Protein AF-A0A919I589-F1 (afdb_monomer)

Mean predicted aligned error: 20.09 Å

Structure (mmCIF, N/CA/C/O backbone):
data_AF-A0A919I589-F1
#
_entry.id   AF-A0A919I589-F1
#
loop_
_atom_site.group_PDB
_atom_site.id
_atom_site.type_symbol
_atom_site.label_atom_id
_atom_site.label_alt_id
_atom_site.label_comp_id
_atom_site.label_asym_id
_atom_site.label_entity_id
_atom_site.label_seq_id
_atom_site.pdbx_PDB_ins_code
_atom_site.Cartn_x
_atom_site.Cartn_y
_atom_site.Cartn_z
_atom_site.occupancy
_atom_site.B_iso_or_equiv
_atom_site.auth_seq_id
_atom_site.auth_comp_id
_atom_site.auth_asym_id
_atom_site.auth_atom_id
_atom_site.pdbx_PDB_model_num
ATOM 1 N N . MET A 1 1 ? 24.102 -28.931 -38.676 1.00 56.22 1 MET A N 1
ATOM 2 C CA . MET A 1 1 ? 23.791 -28.878 -40.121 1.00 56.22 1 MET A CA 1
ATOM 3 C C . MET A 1 1 ? 23.016 -27.596 -40.335 1.00 56.22 1 MET A C 1
ATOM 5 O O . MET A 1 1 ? 22.035 -27.427 -39.626 1.00 56.22 1 MET A O 1
ATOM 9 N N . LYS A 1 2 ? 23.490 -26.689 -41.195 1.00 66.50 2 LYS A N 1
ATOM 10 C CA . LYS A 1 2 ? 22.722 -25.484 -41.535 1.00 66.50 2 LYS A CA 1
ATOM 11 C C . LYS A 1 2 ? 21.538 -25.878 -42.413 1.00 66.50 2 LYS A C 1
ATOM 13 O O . LYS A 1 2 ? 21.683 -26.794 -43.229 1.00 66.50 2 LYS A O 1
ATOM 18 N N . THR A 1 3 ? 20.386 -25.257 -42.208 1.00 81.56 3 THR A N 1
ATOM 19 C CA . THR A 1 3 ? 19.187 -25.555 -43.005 1.00 81.56 3 THR A CA 1
ATOM 20 C C . THR A 1 3 ? 19.311 -24.950 -44.412 1.00 81.56 3 THR A C 1
ATOM 22 O O . THR A 1 3 ? 20.089 -24.013 -44.609 1.00 81.56 3 THR A O 1
ATOM 25 N N . PRO A 1 4 ? 18.581 -25.469 -45.418 1.00 75.44 4 PRO A N 1
ATOM 26 C CA . PRO A 1 4 ? 18.561 -24.883 -46.761 1.00 75.44 4 PRO A CA 1
ATOM 27 C C . PRO A 1 4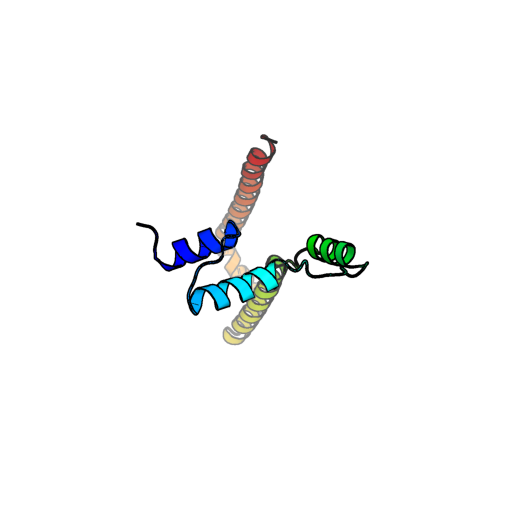 ? 18.221 -23.381 -46.764 1.00 75.44 4 PRO A C 1
ATOM 29 O O . PRO A 1 4 ? 18.856 -22.619 -47.488 1.00 75.44 4 PRO A O 1
ATOM 32 N N . ASP A 1 5 ? 17.314 -22.947 -45.888 1.00 71.19 5 ASP A N 1
ATOM 33 C CA . ASP A 1 5 ? 16.912 -21.542 -45.737 1.00 71.19 5 ASP A CA 1
ATOM 34 C C . ASP A 1 5 ? 18.040 -20.662 -45.180 1.00 71.19 5 ASP A C 1
ATOM 36 O O . ASP A 1 5 ? 18.290 -19.569 -45.689 1.00 71.19 5 ASP A O 1
ATOM 40 N N . GLU A 1 6 ? 18.783 -21.153 -44.182 1.00 75.62 6 GLU A N 1
ATOM 41 C CA . GLU A 1 6 ? 19.952 -20.446 -43.641 1.00 75.62 6 GLU A CA 1
ATOM 42 C C . GLU A 1 6 ? 21.037 -20.251 -44.710 1.00 75.62 6 GLU A C 1
ATOM 44 O O . GLU A 1 6 ? 21.731 -19.235 -44.716 1.00 75.62 6 GLU A O 1
ATOM 49 N N . LEU A 1 7 ? 21.190 -21.206 -45.634 1.00 75.75 7 LEU A N 1
ATOM 50 C CA . LEU A 1 7 ? 22.153 -21.094 -46.732 1.00 75.75 7 LEU A CA 1
ATOM 51 C C . LEU A 1 7 ? 21.739 -20.031 -47.755 1.00 75.75 7 LEU A C 1
ATOM 53 O O . LEU A 1 7 ? 22.605 -19.316 -48.261 1.00 75.75 7 LEU A O 1
ATOM 57 N N . ILE A 1 8 ? 20.440 -19.910 -48.042 1.00 73.19 8 ILE A N 1
ATOM 58 C CA . ILE A 1 8 ? 19.902 -18.867 -48.927 1.00 73.19 8 ILE A CA 1
ATOM 59 C C . ILE A 1 8 ? 20.067 -17.494 -48.272 1.00 73.19 8 ILE A C 1
ATOM 61 O O . ILE A 1 8 ? 20.522 -16.557 -48.928 1.00 73.19 8 ILE A O 1
ATOM 65 N N . GLN A 1 9 ? 19.777 -17.382 -46.974 1.00 70.75 9 GLN A N 1
ATOM 66 C CA . GLN A 1 9 ? 19.947 -16.142 -46.221 1.00 70.75 9 GLN A CA 1
ATOM 67 C C . GLN A 1 9 ? 21.402 -15.648 -46.244 1.00 70.75 9 GLN A C 1
ATOM 69 O O . GLN A 1 9 ? 21.644 -14.498 -46.607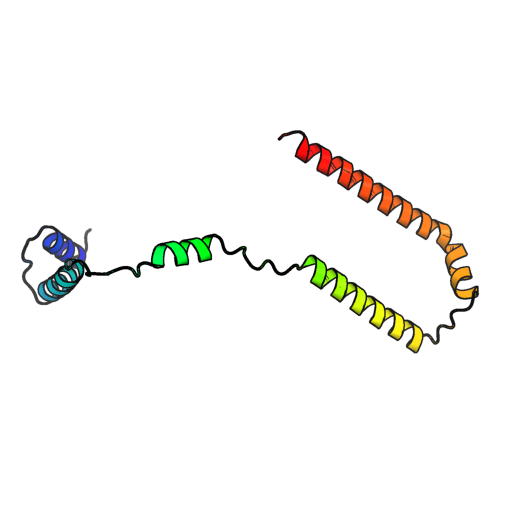 1.00 70.75 9 GLN A O 1
ATOM 74 N N . ILE A 1 10 ? 22.370 -16.519 -45.938 1.00 77.19 10 ILE A N 1
ATOM 75 C CA . ILE A 1 10 ? 23.799 -16.161 -45.936 1.00 77.19 10 ILE A CA 1
ATOM 76 C C . ILE A 1 10 ? 24.255 -15.699 -47.330 1.00 77.19 10 ILE A C 1
ATOM 78 O O . ILE A 1 10 ? 24.966 -14.706 -47.447 1.00 77.19 10 ILE A O 1
ATOM 82 N N . GLN A 1 11 ? 23.800 -16.359 -48.401 1.00 72.12 11 GLN A N 1
ATOM 83 C CA . GLN A 1 11 ? 24.147 -15.963 -49.772 1.00 72.12 11 GLN A CA 1
ATOM 84 C C . GLN A 1 11 ? 23.601 -14.578 -50.148 1.00 72.12 11 GLN A C 1
ATOM 86 O O . GLN A 1 11 ? 24.297 -13.816 -50.823 1.00 72.12 11 GLN A O 1
ATOM 91 N N . VAL A 1 12 ? 22.385 -14.234 -49.708 1.00 71.06 12 VAL A N 1
ATOM 92 C CA . VAL A 1 12 ? 21.804 -12.898 -49.933 1.00 71.06 12 VAL A CA 1
ATOM 93 C C . VAL A 1 12 ? 22.530 -11.831 -49.104 1.00 71.06 12 VAL A C 1
ATOM 95 O O . VAL A 1 12 ? 22.774 -10.733 -49.608 1.00 71.06 12 VAL A O 1
ATOM 98 N N . GLU A 1 13 ? 22.918 -12.147 -47.866 1.00 72.25 13 GLU A N 1
ATOM 99 C CA . GLU A 1 13 ? 23.680 -11.249 -46.984 1.00 72.25 13 GLU A CA 1
ATOM 100 C C . GLU A 1 13 ? 25.097 -10.961 -47.520 1.00 72.25 13 GLU A C 1
ATOM 102 O O . GLU A 1 13 ? 25.562 -9.822 -47.450 1.00 72.25 13 GLU A O 1
ATOM 107 N N . GLU A 1 14 ? 25.751 -11.954 -48.131 1.00 77.31 14 GLU A N 1
ATOM 108 C CA . GLU A 1 14 ? 27.074 -11.834 -48.769 1.00 77.31 14 GLU A CA 1
ATOM 109 C C . GLU A 1 14 ? 27.035 -11.160 -50.158 1.00 77.31 14 GLU A C 1
ATOM 111 O O . GLU A 1 14 ? 28.076 -10.945 -50.781 1.00 77.31 14 GLU A O 1
ATOM 116 N N . GLY A 1 15 ? 25.848 -10.795 -50.659 1.00 64.38 15 GLY A N 1
ATOM 117 C CA . GLY A 1 15 ? 25.679 -10.116 -51.949 1.00 64.38 15 GLY A CA 1
ATOM 118 C C . GLY A 1 15 ? 25.731 -11.037 -53.172 1.00 64.38 15 GLY A C 1
ATOM 119 O O . GLY A 1 15 ? 25.821 -10.548 -54.301 1.00 64.38 15 GLY A O 1
ATOM 120 N N . SER A 1 16 ? 25.652 -12.353 -52.969 1.00 70.12 16 SER A N 1
ATOM 121 C CA . SER A 1 16 ? 25.464 -13.324 -54.051 1.00 70.12 16 SER A CA 1
ATOM 122 C C . SER A 1 16 ? 23.998 -13.340 -54.505 1.00 70.12 16 SER A C 1
ATOM 124 O O . SER A 1 16 ? 23.109 -12.924 -53.767 1.00 70.12 16 SER A O 1
ATOM 126 N N . ILE A 1 17 ? 23.725 -13.792 -55.735 1.00 63.62 17 ILE A N 1
ATOM 127 C CA . ILE A 1 17 ? 22.359 -13.916 -56.277 1.00 63.62 17 ILE A CA 1
ATOM 128 C C . ILE A 1 17 ? 21.957 -15.397 -56.210 1.00 63.62 17 ILE A C 1
ATOM 130 O O . ILE A 1 17 ? 22.326 -16.151 -57.115 1.00 63.62 17 ILE A O 1
ATOM 134 N N . PRO A 1 18 ? 21.232 -15.849 -55.169 1.00 64.25 18 PRO A N 1
ATOM 135 C CA . PRO A 1 18 ? 20.724 -17.210 -55.141 1.00 64.25 18 PRO A CA 1
ATOM 136 C C . PRO A 1 18 ? 19.605 -17.36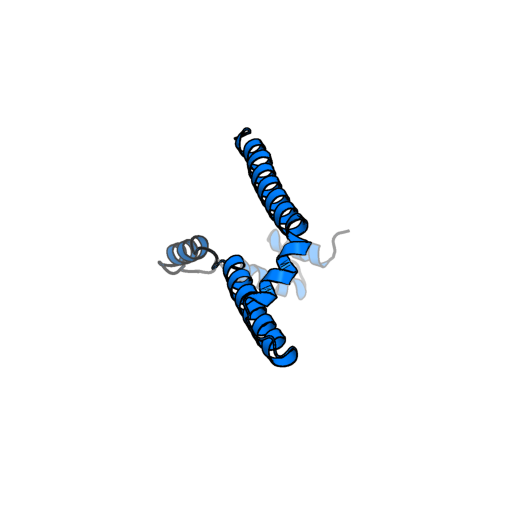6 -56.180 1.00 64.25 18 PRO A C 1
ATOM 138 O O . PRO A 1 18 ? 18.865 -16.426 -56.475 1.00 64.25 18 PRO A O 1
ATOM 141 N N . VAL A 1 19 ? 19.499 -18.557 -56.768 1.00 65.94 19 VAL A N 1
ATOM 142 C CA . VAL A 1 19 ? 18.553 -18.863 -57.851 1.00 65.94 19 VAL A CA 1
ATOM 143 C C . VAL A 1 19 ? 17.365 -19.635 -57.276 1.00 65.94 19 VAL A C 1
ATOM 145 O O . VAL A 1 19 ? 17.559 -20.675 -56.653 1.00 65.94 19 VAL A O 1
ATOM 148 N N . GLY A 1 20 ? 16.140 -19.146 -57.487 1.00 71.44 20 GLY A N 1
ATOM 149 C CA . GLY A 1 20 ? 14.904 -19.787 -57.017 1.00 71.44 20 GLY A CA 1
ATOM 150 C C . GLY A 1 20 ? 13.831 -18.776 -56.601 1.00 71.44 20 GLY A C 1
ATOM 151 O O . GLY A 1 20 ? 14.129 -17.602 -56.402 1.00 71.44 20 GLY A O 1
ATOM 152 N N . VAL A 1 21 ? 12.581 -19.232 -56.466 1.00 71.69 21 VAL A N 1
ATOM 153 C CA . VAL A 1 21 ? 11.432 -18.383 -56.078 1.00 71.69 21 VAL A CA 1
ATOM 154 C C . VAL A 1 21 ? 11.632 -17.784 -54.679 1.00 71.69 21 VAL A C 1
ATOM 156 O O . VAL A 1 21 ? 11.372 -16.601 -54.465 1.00 71.69 21 VAL A O 1
ATOM 159 N N . ASP A 1 22 ? 12.194 -18.561 -53.752 1.00 70.25 22 ASP A N 1
ATOM 160 C CA . ASP A 1 22 ? 12.439 -18.117 -52.375 1.00 70.25 22 ASP A CA 1
ATOM 161 C C . ASP A 1 22 ? 13.546 -17.055 -52.305 1.00 70.25 22 ASP A C 1
ATOM 163 O O . ASP A 1 22 ? 13.441 -16.081 -51.562 1.00 70.25 22 ASP A O 1
ATOM 167 N N . ALA A 1 23 ? 14.573 -17.164 -53.151 1.00 70.75 23 ALA A N 1
ATOM 168 C CA . ALA A 1 23 ? 15.660 -16.190 -53.221 1.00 70.75 23 ALA A CA 1
ATOM 169 C C . ALA A 1 23 ? 15.172 -14.786 -53.618 1.00 70.75 23 ALA A C 1
ATOM 171 O O . ALA A 1 23 ? 15.697 -13.779 -53.136 1.00 70.75 23 ALA A O 1
ATOM 172 N N . GLU A 1 24 ? 14.142 -14.702 -54.463 1.00 73.88 24 GLU A N 1
ATOM 173 C CA . GLU A 1 24 ? 13.533 -13.431 -54.850 1.00 73.88 24 GLU A CA 1
ATOM 174 C C . GLU A 1 24 ? 12.759 -12.786 -53.691 1.00 73.88 24 GLU A C 1
ATOM 176 O O . GLU A 1 24 ? 12.878 -11.574 -53.476 1.00 73.88 24 GLU A O 1
ATOM 181 N N . ALA A 1 25 ? 12.047 -13.591 -52.895 1.00 75.44 25 ALA A N 1
ATOM 182 C CA . ALA A 1 25 ? 11.363 -13.129 -51.689 1.00 75.44 25 ALA A CA 1
ATOM 183 C C . ALA A 1 25 ? 12.360 -12.598 -50.645 1.00 75.44 25 ALA A C 1
ATOM 185 O O . ALA A 1 25 ? 12.195 -11.482 -50.144 1.00 75.44 25 ALA A O 1
ATOM 186 N 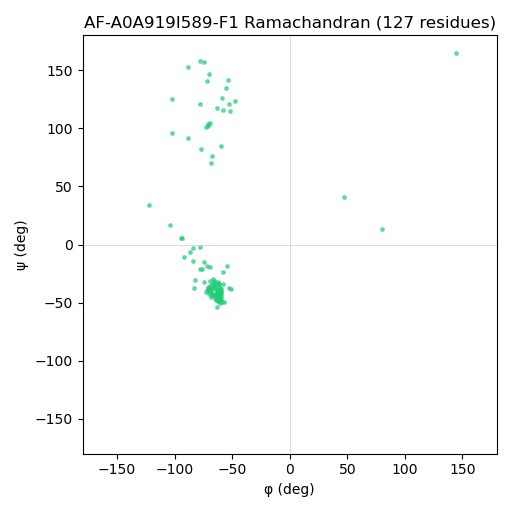N . TYR A 1 26 ? 13.447 -13.334 -50.386 1.00 73.62 26 TYR A N 1
ATOM 187 C CA . TYR A 1 26 ? 14.519 -12.881 -49.495 1.00 73.62 26 TYR A CA 1
ATOM 188 C C . TYR A 1 26 ? 15.171 -11.590 -50.001 1.00 73.62 26 TYR A C 1
ATOM 190 O O . TYR A 1 26 ? 15.335 -10.640 -49.234 1.00 73.62 26 TYR A O 1
ATOM 198 N N . ARG A 1 27 ? 15.471 -11.492 -51.302 1.00 74.88 27 ARG A N 1
ATOM 199 C CA . ARG A 1 27 ? 16.021 -10.267 -51.900 1.00 74.88 27 ARG A CA 1
ATOM 200 C C . ARG A 1 27 ? 15.083 -9.075 -51.717 1.00 74.88 27 ARG A C 1
ATOM 202 O O . ARG A 1 27 ? 15.551 -7.987 -51.388 1.00 74.88 27 ARG A O 1
ATOM 209 N N . MET A 1 28 ? 13.777 -9.263 -51.909 1.00 77.19 28 MET A N 1
ATOM 210 C CA . MET A 1 28 ? 12.789 -8.198 -51.724 1.00 77.19 28 MET A CA 1
ATOM 211 C C . MET A 1 28 ? 12.769 -7.711 -50.269 1.00 77.19 28 MET A C 1
ATOM 213 O O . MET A 1 28 ? 12.891 -6.507 -50.037 1.00 77.19 28 MET A O 1
ATOM 217 N N . VAL A 1 29 ? 12.714 -8.626 -49.299 1.00 78.62 29 VAL A N 1
ATOM 218 C CA . VAL A 1 29 ? 12.728 -8.294 -47.864 1.00 78.62 29 VAL A CA 1
ATOM 219 C C . VAL A 1 29 ? 14.014 -7.564 -47.477 1.00 78.62 29 VAL A C 1
ATOM 221 O O . VAL A 1 29 ? 13.953 -6.475 -46.908 1.00 78.62 29 VAL A O 1
ATOM 224 N N . PHE A 1 30 ? 15.180 -8.093 -47.847 1.00 75.38 30 PHE A N 1
ATOM 225 C CA . PHE A 1 30 ? 16.454 -7.453 -47.521 1.00 75.38 30 PHE A CA 1
ATOM 226 C C . PHE A 1 30 ? 16.638 -6.112 -48.234 1.00 75.38 30 PHE A C 1
ATOM 228 O O . PHE A 1 30 ? 17.173 -5.183 -47.637 1.00 75.38 30 PHE A O 1
ATOM 235 N N . SER A 1 31 ? 16.150 -5.955 -49.467 1.00 75.19 31 SER A N 1
ATOM 236 C CA . SER A 1 31 ? 16.183 -4.661 -50.163 1.00 75.19 31 SER A CA 1
ATOM 237 C C . SER A 1 31 ? 15.294 -3.607 -49.492 1.00 75.19 31 SER A C 1
ATOM 239 O O . SER A 1 31 ? 15.676 -2.439 -49.425 1.00 75.19 31 SER A O 1
ATOM 241 N N . ALA A 1 32 ? 14.149 -4.020 -48.940 1.00 74.00 32 ALA A N 1
ATOM 242 C CA . ALA A 1 32 ? 13.270 -3.148 -48.170 1.00 74.00 32 ALA A CA 1
ATOM 243 C C . ALA A 1 32 ? 13.883 -2.775 -46.811 1.00 74.00 32 ALA A C 1
ATOM 245 O O . ALA A 1 32 ? 13.746 -1.633 -46.384 1.00 74.00 32 ALA A O 1
ATOM 246 N N . LEU A 1 33 ? 14.600 -3.703 -46.166 1.00 71.88 33 LEU A N 1
ATOM 247 C CA . LEU A 1 33 ? 15.302 -3.471 -44.897 1.00 71.88 33 LEU A CA 1
ATOM 248 C C . LEU A 1 33 ? 16.582 -2.636 -45.051 1.00 71.88 33 LEU A C 1
ATOM 250 O O . LEU A 1 33 ? 16.936 -1.885 -44.149 1.00 71.88 33 LEU A O 1
ATOM 254 N N . LYS A 1 34 ? 17.279 -2.751 -46.189 1.00 71.12 34 LYS A N 1
ATOM 255 C CA . LYS A 1 34 ? 18.499 -1.984 -46.497 1.00 71.12 34 LYS A CA 1
ATOM 256 C C . LYS A 1 34 ? 18.203 -0.527 -46.851 1.00 71.12 34 LYS A C 1
ATOM 258 O O . LYS A 1 34 ? 19.108 0.302 -46.877 1.00 71.12 34 LYS A O 1
ATOM 263 N N . LYS A 1 35 ? 16.940 -0.213 -47.146 1.00 69.38 35 LYS A N 1
ATOM 264 C CA . LYS A 1 35 ? 16.478 1.159 -47.284 1.00 69.38 35 LYS A CA 1
ATOM 265 C C . LYS A 1 35 ? 16.470 1.777 -45.892 1.00 69.38 35 LYS A C 1
ATOM 267 O O . LYS A 1 35 ? 15.582 1.489 -45.095 1.00 69.38 35 LYS A O 1
ATOM 272 N N . GLU A 1 36 ? 17.465 2.616 -45.612 1.00 63.34 36 GLU A N 1
ATOM 273 C CA . GLU A 1 36 ? 17.440 3.468 -44.428 1.00 63.34 36 GLU A CA 1
ATOM 274 C C . GLU A 1 36 ? 16.110 4.220 -44.433 1.00 63.34 36 GLU A C 1
ATOM 276 O O . GLU A 1 36 ? 15.779 4.956 -45.369 1.00 63.34 36 GLU A O 1
ATOM 281 N N . VAL A 1 37 ? 15.282 3.933 -43.432 1.00 65.81 37 VAL A N 1
ATOM 282 C CA . VAL A 1 37 ? 14.032 4.650 -43.241 1.00 65.81 37 VAL A CA 1
ATOM 283 C C . VAL A 1 37 ? 14.440 6.090 -42.961 1.00 65.81 37 VAL A C 1
ATOM 285 O O . VAL A 1 37 ? 15.129 6.336 -41.973 1.00 65.81 37 VAL A O 1
ATOM 288 N N . ASP A 1 38 ? 14.040 7.029 -43.825 1.00 65.31 38 ASP A N 1
ATOM 289 C CA . ASP A 1 38 ? 14.183 8.473 -43.592 1.00 65.31 38 ASP A CA 1
ATOM 290 C C . ASP A 1 38 ? 13.236 8.871 -42.451 1.00 65.31 38 ASP A C 1
ATOM 292 O O . ASP A 1 38 ? 12.157 9.437 -42.636 1.00 65.31 38 ASP A O 1
ATOM 296 N N . PHE A 1 39 ? 13.587 8.425 -41.248 1.00 67.69 39 PHE A N 1
ATOM 297 C CA . PHE A 1 39 ? 12.832 8.648 -40.039 1.00 67.69 39 PHE A CA 1
ATOM 298 C C . PHE A 1 39 ? 13.318 9.958 -39.440 1.00 67.69 39 PHE A C 1
ATOM 300 O O . PHE A 1 39 ? 14.266 10.008 -38.655 1.00 67.69 39 PHE A O 1
ATOM 307 N N . LYS A 1 40 ? 12.650 11.044 -39.821 1.00 76.00 40 LYS A N 1
ATOM 308 C CA . LYS A 1 40 ? 12.803 12.317 -39.126 1.00 76.00 40 LYS A CA 1
A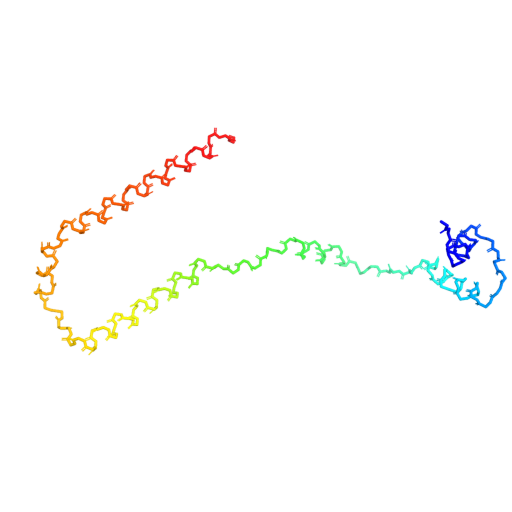TOM 309 C C . LYS A 1 40 ? 12.129 12.195 -37.769 1.00 76.00 40 LYS A C 1
ATOM 311 O O . LYS A 1 40 ? 10.904 12.234 -37.661 1.00 76.00 40 LYS A O 1
ATOM 316 N N . LEU A 1 41 ? 12.952 12.000 -36.743 1.00 75.88 41 LEU A N 1
ATOM 317 C CA . LEU A 1 41 ? 12.518 12.109 -35.359 1.00 75.88 41 LEU A CA 1
ATOM 318 C C . LEU A 1 41 ? 11.897 13.496 -35.150 1.00 75.88 41 LEU A C 1
ATOM 320 O O . LEU A 1 41 ? 12.481 14.485 -35.593 1.00 75.88 41 LEU A O 1
ATOM 324 N N . PRO A 1 42 ? 10.736 13.586 -34.484 1.00 82.81 42 PRO A N 1
ATOM 325 C CA . PRO A 1 42 ? 10.219 14.862 -34.019 1.00 82.81 42 PRO A CA 1
ATOM 326 C C . PRO A 1 42 ? 11.273 15.585 -33.175 1.00 82.81 42 PRO A C 1
ATOM 328 O O . PRO A 1 42 ? 11.951 1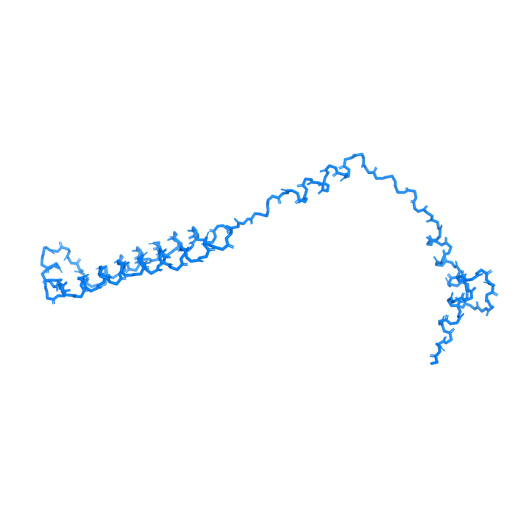4.949 -32.364 1.00 82.81 42 PRO A O 1
ATOM 331 N N . ASP A 1 43 ? 11.374 16.907 -33.312 1.00 85.12 43 ASP A N 1
ATOM 332 C CA . ASP A 1 43 ? 12.335 17.724 -32.552 1.00 85.12 43 ASP A CA 1
ATOM 333 C C . ASP A 1 43 ? 12.154 17.576 -31.025 1.00 85.12 43 ASP A C 1
ATOM 335 O O . ASP A 1 43 ? 13.088 17.768 -30.247 1.00 85.12 43 ASP A O 1
ATOM 339 N N . ASP A 1 44 ? 10.954 17.182 -30.584 1.00 87.19 44 ASP A N 1
ATOM 340 C CA . ASP A 1 44 ? 10.595 16.946 -29.186 1.00 87.19 44 ASP A CA 1
ATOM 341 C C . ASP A 1 44 ? 10.733 15.478 -28.738 1.00 87.19 44 ASP A C 1
ATOM 343 O O . ASP A 1 44 ? 10.376 15.135 -27.611 1.00 87.19 44 ASP A O 1
ATOM 347 N N . PHE A 1 45 ? 11.263 14.582 -29.574 1.00 86.56 45 PHE A N 1
ATOM 348 C CA . PHE A 1 45 ? 11.378 13.166 -29.219 1.00 86.56 45 PHE A CA 1
ATOM 349 C C . PHE A 1 45 ? 12.263 12.960 -27.986 1.00 86.56 45 PHE A C 1
ATOM 351 O O . PHE A 1 45 ? 11.867 12.287 -27.032 1.00 86.56 45 PHE A O 1
ATOM 358 N N . ALA A 1 46 ? 13.446 13.578 -27.976 1.00 86.06 46 ALA A N 1
ATOM 359 C CA . ALA A 1 46 ? 14.388 13.450 -26.870 1.00 86.06 46 ALA A CA 1
ATOM 360 C C . ALA A 1 46 ? 13.810 14.025 -25.567 1.00 86.06 46 ALA A C 1
ATOM 362 O O . ALA A 1 46 ? 13.965 13.422 -24.505 1.00 86.06 46 ALA A O 1
ATOM 363 N N . SER A 1 47 ? 13.089 15.149 -25.647 1.00 85.25 47 SER A N 1
ATOM 364 C CA . SER A 1 47 ? 12.455 15.768 -24.481 1.00 85.25 47 SER A CA 1
ATOM 365 C C . SER A 1 47 ? 11.280 14.935 -23.965 1.00 85.25 47 SER A C 1
ATOM 367 O O . SER A 1 47 ? 11.161 14.740 -22.755 1.00 85.25 47 SER A O 1
ATOM 369 N N . ARG A 1 48 ? 10.467 14.350 -24.853 1.00 84.94 48 ARG A N 1
ATOM 370 C CA . ARG A 1 48 ? 9.384 13.424 -24.488 1.00 84.94 48 ARG A CA 1
ATOM 371 C C . ARG A 1 48 ? 9.910 12.170 -23.805 1.00 84.94 48 ARG A C 1
ATOM 373 O O . ARG A 1 48 ? 9.423 11.827 -22.729 1.00 84.94 48 ARG A O 1
ATOM 380 N N . VAL A 1 49 ? 10.922 11.520 -24.376 1.00 85.94 49 VAL A N 1
ATOM 381 C CA . VAL A 1 49 ? 11.534 10.318 -23.789 1.00 85.94 49 VAL A CA 1
ATOM 382 C C . VAL A 1 49 ? 12.176 10.644 -22.443 1.00 85.94 49 VAL A C 1
ATOM 384 O O . VAL A 1 49 ? 11.948 9.920 -21.476 1.00 85.94 49 VAL A O 1
ATOM 387 N N . ALA A 1 50 ? 12.895 11.764 -22.336 1.00 84.88 50 ALA A N 1
ATOM 388 C CA . ALA A 1 50 ? 13.460 12.214 -21.067 1.00 84.88 50 ALA A CA 1
ATOM 389 C C . ALA A 1 50 ? 12.370 12.495 -20.022 1.00 84.88 50 ALA A C 1
ATOM 391 O O . ALA A 1 50 ? 12.512 12.086 -18.872 1.00 84.88 50 ALA A O 1
ATOM 392 N N . SER A 1 51 ? 11.264 13.134 -20.415 1.00 84.19 51 SER A N 1
ATOM 393 C CA . SER A 1 51 ? 10.147 13.419 -19.508 1.00 84.19 51 SER A CA 1
ATOM 394 C C . SER A 1 51 ? 9.449 12.146 -19.020 1.00 84.19 51 SER A C 1
ATOM 396 O O . SER A 1 51 ? 9.082 12.063 -17.853 1.00 84.19 51 SER A O 1
ATOM 398 N N . LEU A 1 52 ? 9.325 11.129 -19.878 1.00 80.06 52 LEU A N 1
ATOM 399 C CA . LEU A 1 52 ? 8.773 9.819 -19.530 1.00 80.06 52 LEU A CA 1
ATOM 400 C C . LEU A 1 52 ? 9.723 9.010 -18.642 1.00 80.06 52 LEU A C 1
ATOM 402 O O . LEU A 1 52 ? 9.267 8.364 -17.704 1.00 80.06 52 LEU A O 1
ATOM 406 N N . ALA A 1 53 ? 11.030 9.069 -18.901 1.00 77.88 53 ALA A N 1
ATOM 407 C CA . ALA A 1 53 ? 12.043 8.395 -18.090 1.00 77.88 53 ALA A CA 1
ATOM 408 C C . ALA A 1 53 ? 12.197 9.026 -16.696 1.00 77.88 53 ALA A C 1
ATOM 410 O O . ALA A 1 53 ? 12.515 8.331 -15.734 1.00 77.88 53 ALA A O 1
ATOM 411 N N . GLN A 1 54 ? 11.969 10.337 -16.586 1.00 79.75 54 GLN A N 1
ATOM 412 C CA . GLN A 1 54 ? 12.025 11.082 -15.326 1.00 79.75 54 GLN A CA 1
ATOM 413 C C . GLN A 1 54 ? 10.678 11.166 -14.611 1.00 79.75 54 GLN A C 1
ATOM 415 O O . GLN A 1 54 ? 10.639 11.601 -13.459 1.00 79.75 54 GLN A O 1
ATOM 420 N N . ALA A 1 55 ? 9.578 10.775 -15.263 1.00 77.88 55 ALA A N 1
ATOM 421 C CA . ALA A 1 55 ? 8.274 10.763 -14.628 1.00 77.88 55 ALA A CA 1
ATOM 422 C C . ALA A 1 55 ? 8.359 9.850 -13.397 1.00 77.88 55 ALA A C 1
ATOM 424 O O . ALA A 1 55 ? 8.605 8.647 -13.544 1.00 77.88 55 ALA A O 1
ATOM 425 N N . PRO A 1 56 ? 8.182 10.385 -12.174 1.00 69.75 56 PRO A N 1
ATOM 426 C CA . PRO A 1 56 ? 8.174 9.542 -10.998 1.00 69.75 56 PRO A CA 1
ATOM 427 C C . PRO A 1 56 ? 7.046 8.539 -11.195 1.00 69.75 56 PRO A C 1
ATOM 429 O O . PRO A 1 56 ? 5.907 8.927 -11.478 1.00 69.75 56 PRO A O 1
ATOM 432 N N . ALA A 1 57 ? 7.364 7.247 -11.080 1.00 70.12 57 ALA A N 1
ATOM 433 C CA . ALA A 1 57 ? 6.341 6.216 -11.059 1.00 70.12 57 ALA A CA 1
ATOM 434 C C . ALA A 1 57 ? 5.273 6.683 -10.068 1.00 70.12 57 ALA A C 1
ATOM 436 O O . ALA A 1 57 ? 5.613 7.002 -8.924 1.00 70.12 57 ALA A O 1
ATOM 437 N N . LYS A 1 58 ? 4.010 6.792 -10.510 1.00 66.44 58 LYS A N 1
ATOM 438 C CA . LYS A 1 58 ? 2.877 7.045 -9.614 1.00 66.44 58 LYS A CA 1
ATOM 439 C C . LYS A 1 58 ? 2.836 5.880 -8.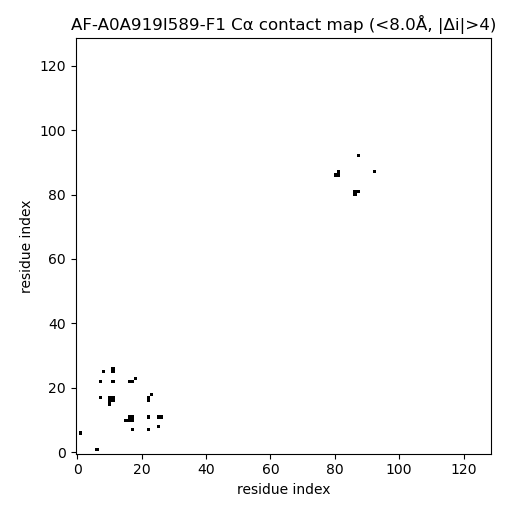629 1.00 66.44 58 LYS A C 1
ATOM 441 O O . LYS A 1 58 ? 2.169 4.877 -8.860 1.00 66.44 58 LYS A O 1
ATOM 446 N N . LYS A 1 59 ? 3.617 5.976 -7.555 1.00 70.38 59 LYS A N 1
ATOM 447 C CA . LYS A 1 59 ? 3.582 5.041 -6.448 1.00 70.38 59 LYS A CA 1
ATOM 448 C C . LYS A 1 59 ? 2.291 5.352 -5.725 1.00 70.38 59 LYS A C 1
ATOM 450 O O . LYS A 1 59 ? 2.187 6.343 -5.009 1.00 70.38 59 LYS A O 1
ATOM 455 N N . THR A 1 60 ? 1.290 4.525 -5.987 1.00 76.69 60 THR A N 1
ATOM 456 C CA . THR A 1 60 ? 0.132 4.432 -5.116 1.00 76.69 60 THR A CA 1
ATOM 457 C C . THR A 1 60 ? 0.651 4.186 -3.705 1.00 76.69 60 THR A C 1
ATOM 459 O O . THR A 1 60 ? 1.391 3.232 -3.464 1.00 76.69 60 THR A O 1
ATOM 462 N N . ASP A 1 61 ? 0.314 5.101 -2.803 1.00 83.69 61 ASP A N 1
ATOM 463 C CA . ASP A 1 61 ? 0.720 5.061 -1.405 1.00 83.69 61 ASP A CA 1
ATOM 464 C C . ASP A 1 61 ? -0.152 4.031 -0.677 1.00 83.69 61 ASP A C 1
ATOM 466 O O . ASP A 1 61 ? -1.206 4.343 -0.113 1.00 83.69 61 ASP A O 1
ATOM 470 N N . TRP A 1 62 ? 0.247 2.765 -0.804 1.00 86.69 62 TRP A N 1
ATOM 471 C CA . TRP A 1 62 ? -0.457 1.627 -0.221 1.00 86.69 62 TRP A CA 1
ATOM 472 C C . TRP A 1 62 ? -0.584 1.751 1.295 1.00 86.69 62 TRP A C 1
ATOM 474 O O . TRP A 1 62 ? -1.629 1.393 1.835 1.00 86.69 62 TRP A O 1
ATOM 484 N N . ASP A 1 63 ? 0.408 2.335 1.966 1.00 83.56 63 ASP A N 1
ATOM 485 C CA . ASP A 1 63 ? 0.397 2.536 3.415 1.00 83.56 63 ASP A CA 1
ATOM 486 C C . ASP A 1 63 ? -0.781 3.415 3.836 1.00 83.56 63 ASP A C 1
ATOM 488 O O . ASP A 1 63 ? -1.518 3.069 4.762 1.00 83.56 63 ASP A O 1
ATOM 492 N N . LYS A 1 64 ? -1.038 4.512 3.111 1.00 86.06 64 LYS A N 1
ATOM 493 C CA . LYS A 1 64 ? -2.219 5.350 3.366 1.00 86.06 64 LYS A CA 1
ATOM 494 C C . LYS A 1 64 ? -3.519 4.604 3.106 1.00 86.06 64 LYS A C 1
ATOM 496 O O . LYS A 1 64 ? -4.450 4.724 3.898 1.00 86.06 64 LYS A O 1
ATOM 501 N N . ILE A 1 65 ? -3.598 3.833 2.024 1.00 91.75 65 ILE A N 1
ATOM 502 C CA . ILE A 1 65 ? -4.811 3.072 1.691 1.00 91.75 65 ILE A CA 1
ATOM 503 C C . ILE A 1 65 ? -5.126 2.058 2.792 1.00 91.75 65 ILE A C 1
ATOM 505 O O . ILE A 1 65 ? -6.267 1.992 3.247 1.00 91.75 65 ILE A O 1
ATOM 509 N N . PHE A 1 66 ? -4.127 1.314 3.267 1.00 92.19 66 PHE A N 1
ATOM 510 C CA . PHE A 1 66 ? -4.314 0.350 4.349 1.00 92.19 66 PHE A CA 1
ATOM 511 C C . PHE A 1 66 ? -4.604 1.024 5.688 1.00 92.19 66 PHE A C 1
ATOM 513 O O . PHE A 1 66 ? -5.462 0.543 6.424 1.00 92.19 66 PHE A O 1
ATOM 520 N N . LEU A 1 67 ? -3.960 2.154 5.990 1.00 91.25 67 LEU A N 1
ATOM 521 C CA . LEU A 1 67 ? -4.213 2.901 7.220 1.00 91.25 67 LEU A CA 1
ATOM 522 C C . LEU A 1 67 ? -5.653 3.425 7.270 1.00 91.25 67 LEU A C 1
ATOM 524 O O . LEU A 1 67 ? -6.377 3.157 8.230 1.00 91.25 67 LEU A O 1
ATOM 528 N N . PHE A 1 68 ? -6.088 4.146 6.234 1.00 92.69 68 PHE A N 1
ATOM 529 C CA . PHE A 1 68 ? -7.438 4.710 6.191 1.00 92.69 68 PHE A CA 1
ATOM 530 C C . PHE A 1 68 ? -8.502 3.625 6.019 1.00 92.69 68 PHE A C 1
ATOM 532 O O . PHE A 1 68 ? -9.542 3.688 6.673 1.00 92.69 68 PHE A O 1
ATOM 539 N N . GLY A 1 69 ? -8.232 2.602 5.204 1.00 93.19 69 GLY A N 1
ATOM 540 C CA . GLY A 1 69 ? -9.121 1.454 5.037 1.00 93.19 69 GLY A CA 1
ATOM 541 C C . GLY A 1 69 ? -9.293 0.657 6.331 1.00 93.19 69 GLY A C 1
ATOM 542 O O . GLY A 1 69 ? -10.418 0.333 6.711 1.00 93.19 69 GLY A O 1
ATOM 543 N N . GLY A 1 70 ? -8.200 0.403 7.053 1.00 90.81 70 GLY A N 1
ATOM 544 C CA . GLY A 1 70 ? -8.217 -0.279 8.345 1.00 90.81 70 GLY A CA 1
ATOM 545 C C . GLY A 1 70 ? -8.946 0.524 9.421 1.00 90.81 70 GLY A C 1
ATOM 546 O O . GLY A 1 70 ? -9.792 -0.026 10.125 1.00 90.81 70 GLY A O 1
ATOM 547 N N . LEU A 1 71 ? -8.690 1.834 9.508 1.00 92.50 71 LEU A N 1
ATOM 548 C CA . LEU A 1 71 ? -9.383 2.716 10.451 1.00 92.50 71 LEU A CA 1
ATOM 549 C C . LEU A 1 71 ? -10.893 2.763 10.178 1.00 92.50 71 LEU A C 1
ATOM 551 O O . LEU A 1 71 ? -11.699 2.711 11.108 1.00 92.50 71 LEU A O 1
ATOM 555 N N . PHE A 1 72 ? -11.280 2.819 8.905 1.00 91.75 72 PHE A N 1
ATOM 556 C CA . PHE A 1 72 ? -12.681 2.810 8.498 1.00 91.75 72 PHE A CA 1
ATOM 557 C C . PHE A 1 72 ? -13.370 1.482 8.842 1.00 91.75 72 PHE A C 1
ATOM 559 O O . PHE A 1 72 ? -14.450 1.479 9.436 1.00 91.75 72 PHE A O 1
ATOM 566 N N . ALA A 1 73 ? -12.722 0.351 8.549 1.00 92.06 73 ALA A N 1
ATOM 567 C CA . ALA A 1 73 ? -13.233 -0.971 8.907 1.00 92.06 73 ALA A CA 1
ATOM 568 C C . ALA A 1 73 ? -13.375 -1.140 10.430 1.00 92.06 73 ALA A C 1
ATOM 570 O O . ALA A 1 73 ? -14.392 -1.652 10.901 1.00 92.06 73 ALA A O 1
ATOM 571 N N . PHE A 1 74 ? -12.400 -0.653 11.204 1.00 88.69 74 PHE A N 1
ATOM 572 C CA . PHE A 1 74 ? -12.457 -0.651 12.665 1.00 88.69 74 PHE A CA 1
ATOM 573 C C . PHE A 1 74 ? -13.644 0.165 13.191 1.00 88.69 74 PHE A C 1
ATOM 575 O O . PHE A 1 74 ? -14.383 -0.311 14.052 1.00 88.69 74 PHE A O 1
ATOM 582 N N . ALA A 1 75 ? -13.873 1.363 12.647 1.00 88.62 75 ALA A N 1
ATOM 583 C CA . ALA A 1 75 ? -14.998 2.204 13.043 1.00 88.62 75 ALA A CA 1
ATOM 584 C C . ALA A 1 75 ? -16.349 1.514 12.785 1.00 88.62 75 ALA A C 1
ATOM 586 O O . ALA A 1 75 ? -17.216 1.516 13.660 1.00 88.62 75 ALA A O 1
ATOM 587 N N . ILE A 1 76 ? -16.512 0.867 11.626 1.00 90.75 76 ILE A N 1
ATOM 588 C CA . ILE A 1 76 ? -17.727 0.102 11.303 1.00 90.75 76 ILE A CA 1
ATOM 589 C C . ILE A 1 76 ? -17.908 -1.066 12.272 1.00 90.75 76 ILE A C 1
ATOM 591 O O . ILE A 1 76 ? -18.997 -1.241 12.820 1.00 90.75 76 ILE A O 1
ATOM 595 N N . ALA A 1 77 ? -16.852 -1.846 12.513 1.00 87.88 77 ALA A N 1
ATOM 596 C CA . ALA A 1 77 ? -16.901 -2.977 13.434 1.00 87.88 77 ALA A CA 1
ATOM 597 C C . ALA A 1 77 ? -17.274 -2.534 14.857 1.00 87.88 77 ALA A C 1
ATOM 599 O O . ALA A 1 77 ? -18.088 -3.182 15.514 1.00 87.88 77 ALA A O 1
ATOM 600 N N . MET A 1 78 ? -16.739 -1.399 15.312 1.00 82.62 78 MET A N 1
ATOM 601 C CA . MET A 1 78 ? -17.057 -0.814 16.612 1.00 82.62 78 MET A CA 1
ATOM 602 C C . MET A 1 78 ? -18.527 -0.384 16.700 1.00 82.62 78 MET A C 1
ATOM 604 O O . MET A 1 78 ? -19.206 -0.732 17.665 1.00 82.62 78 MET A O 1
ATOM 608 N N . ILE A 1 79 ? -19.046 0.323 15.691 1.00 85.38 79 ILE A N 1
ATOM 609 C CA . ILE A 1 79 ? -20.460 0.733 15.646 1.00 85.38 79 ILE A CA 1
ATOM 610 C C . ILE A 1 79 ? -21.373 -0.499 15.638 1.00 85.38 79 ILE A C 1
ATOM 612 O O . ILE A 1 79 ? -22.339 -0.555 16.399 1.00 85.38 79 ILE A O 1
ATOM 616 N N . TYR A 1 80 ? -21.045 -1.505 14.824 1.00 86.12 80 TYR A N 1
ATOM 617 C CA . TYR A 1 80 ? -21.786 -2.762 14.752 1.00 86.12 80 TYR A CA 1
ATOM 618 C C . TYR A 1 80 ? -21.795 -3.499 16.099 1.00 86.12 80 TYR A C 1
ATOM 620 O O . TYR A 1 80 ? -22.850 -3.934 16.562 1.00 86.12 80 TYR A O 1
ATOM 628 N N . ALA A 1 81 ? -20.639 -3.582 16.763 1.00 80.94 81 ALA A N 1
ATOM 629 C CA . ALA A 1 81 ? -20.517 -4.195 18.079 1.00 80.94 81 ALA A CA 1
ATOM 630 C C . ALA A 1 81 ? -21.395 -3.478 19.112 1.00 80.94 81 ALA A C 1
ATOM 632 O O . ALA A 1 81 ? -22.160 -4.139 19.814 1.00 80.94 81 ALA A O 1
ATOM 633 N N . ILE A 1 82 ? -21.355 -2.143 19.167 1.00 79.50 82 ILE A 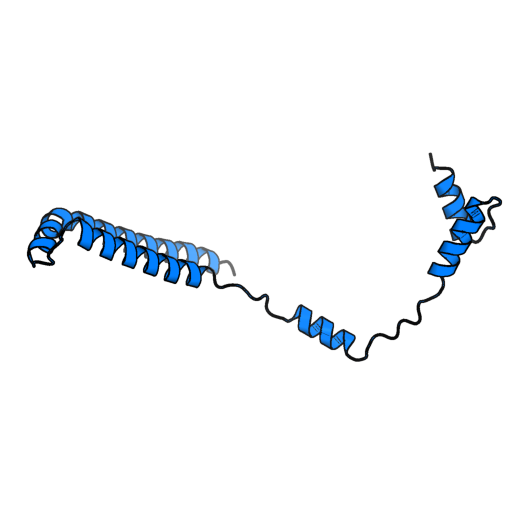N 1
ATOM 634 C CA . ILE A 1 82 ? -22.184 -1.342 20.083 1.00 79.50 82 ILE A CA 1
ATOM 635 C C . ILE A 1 82 ? -23.676 -1.563 19.801 1.00 79.50 82 ILE A C 1
ATOM 637 O O . ILE A 1 82 ? -24.455 -1.764 20.737 1.00 79.50 82 ILE A O 1
ATOM 641 N N . ALA A 1 83 ? -24.067 -1.576 18.524 1.00 80.81 83 ALA A N 1
ATOM 642 C CA . ALA A 1 83 ? -25.453 -1.764 18.109 1.00 80.81 83 ALA A CA 1
ATOM 643 C C . ALA A 1 83 ? -26.007 -3.141 18.512 1.00 80.81 83 ALA A C 1
ATOM 645 O O . ALA A 1 83 ? -27.144 -3.224 18.980 1.00 80.81 83 ALA A O 1
ATOM 646 N N . ILE A 1 84 ? -25.213 -4.212 18.379 1.00 81.25 84 ILE A N 1
ATOM 647 C CA . ILE A 1 84 ? -25.678 -5.577 18.671 1.00 81.25 84 ILE A CA 1
ATOM 648 C C . ILE A 1 84 ? -25.609 -5.931 20.158 1.00 81.25 84 ILE A C 1
ATOM 650 O O . ILE A 1 84 ? -26.509 -6.587 20.679 1.00 81.25 84 ILE A O 1
ATOM 654 N N . THR A 1 85 ? -24.579 -5.466 20.868 1.00 76.00 85 THR A N 1
ATOM 655 C CA . THR A 1 85 ? -24.411 -5.751 22.304 1.00 76.00 85 THR A CA 1
ATOM 656 C C . THR A 1 85 ? -25.205 -4.802 23.201 1.00 76.00 85 THR A C 1
ATOM 658 O O . THR A 1 85 ? -25.205 -4.985 24.417 1.00 76.00 85 THR A O 1
ATOM 661 N N . LYS A 1 86 ? -25.896 -3.801 22.626 1.00 66.06 86 LYS A N 1
ATOM 662 C CA . LYS A 1 86 ? -26.561 -2.708 23.362 1.00 66.06 86 LYS A CA 1
ATOM 663 C C . LYS A 1 86 ? -25.636 -2.110 24.426 1.00 66.06 86 LYS A C 1
ATOM 665 O O . LYS A 1 86 ? -26.045 -1.842 25.556 1.00 66.06 86 LYS A O 1
ATOM 670 N N . PHE A 1 87 ? -24.367 -1.949 24.060 1.00 61.91 87 PHE A N 1
ATOM 671 C CA . PHE A 1 87 ? -23.323 -1.534 24.979 1.00 61.91 87 PHE A CA 1
ATOM 672 C C . PHE A 1 87 ? -23.554 -0.079 25.387 1.00 61.91 87 PHE A C 1
ATOM 674 O O . PHE A 1 87 ? -23.310 0.849 24.618 1.00 61.91 87 PHE A O 1
ATOM 681 N N . THR A 1 88 ? -24.039 0.140 26.605 1.00 60.78 88 THR A N 1
ATOM 682 C CA . THR A 1 88 ? -24.051 1.474 27.203 1.00 60.78 88 THR A CA 1
ATOM 683 C C . THR A 1 88 ? -22.642 1.779 27.688 1.00 60.78 88 THR A C 1
ATOM 685 O O . THR A 1 88 ? -22.127 1.048 28.539 1.00 60.78 88 THR A O 1
ATOM 688 N N . ILE A 1 89 ? -22.026 2.854 27.185 1.00 59.25 89 ILE A N 1
ATOM 689 C CA . ILE A 1 89 ? -20.768 3.396 27.720 1.00 59.25 89 ILE A CA 1
ATOM 690 C C . ILE A 1 89 ? -21.070 3.955 29.119 1.00 59.25 89 ILE A C 1
ATOM 692 O O . ILE A 1 89 ? -21.261 5.151 29.312 1.00 59.25 89 ILE A O 1
ATOM 696 N N . SER A 1 90 ? -21.211 3.072 30.103 1.00 58.72 90 SER A N 1
ATOM 697 C CA . SER A 1 90 ? -21.218 3.443 31.511 1.00 58.72 90 SER A CA 1
ATOM 698 C C . SER A 1 90 ? -19.774 3.436 32.001 1.00 58.72 90 SER A C 1
ATOM 700 O O . SER A 1 90 ? -18.946 2.678 31.494 1.00 58.72 90 SER A O 1
ATOM 702 N N . ALA A 1 91 ? -19.454 4.229 33.023 1.00 56.47 91 ALA A N 1
ATOM 703 C CA . ALA A 1 91 ? -18.148 4.163 33.684 1.00 56.47 91 ALA A CA 1
ATOM 704 C C . ALA A 1 91 ? -17.797 2.732 34.174 1.00 56.47 91 ALA A C 1
ATOM 706 O O . ALA A 1 91 ? -16.625 2.415 34.367 1.00 56.47 91 ALA A O 1
ATOM 707 N N . GLY A 1 92 ? -18.793 1.839 34.296 1.00 57.19 92 GLY A N 1
ATOM 708 C CA . GLY A 1 92 ? -18.623 0.411 34.567 1.00 57.19 92 GLY A CA 1
ATOM 709 C C . GLY A 1 92 ? -18.064 -0.430 33.414 1.00 57.19 92 GLY A C 1
ATOM 710 O O . GLY A 1 92 ? -17.508 -1.493 33.668 1.00 57.19 92 GLY A O 1
ATOM 711 N N . ALA A 1 93 ? -18.100 0.040 32.166 1.00 56.75 93 ALA A N 1
ATOM 712 C CA . ALA A 1 93 ? -17.422 -0.629 31.049 1.00 56.75 93 ALA A CA 1
ATOM 713 C C . ALA A 1 93 ? -15.895 -0.685 31.253 1.00 56.75 93 ALA A C 1
ATOM 715 O O . ALA A 1 93 ? -15.244 -1.660 30.886 1.00 56.75 93 ALA A O 1
ATOM 716 N N . PHE A 1 94 ? -15.333 0.334 31.912 1.00 58.47 94 PHE A N 1
ATOM 717 C CA . PHE A 1 94 ? -13.915 0.398 32.270 1.00 58.47 94 PHE A CA 1
ATOM 718 C C . PHE A 1 94 ? -13.582 -0.345 33.570 1.00 58.47 94 PHE A C 1
ATOM 720 O O . PHE A 1 94 ? -12.413 -0.633 33.818 1.00 58.47 94 PHE A O 1
ATOM 727 N N . LEU A 1 95 ? -14.583 -0.715 34.380 1.00 60.31 95 LEU A N 1
ATOM 728 C CA . LEU A 1 95 ? -14.373 -1.600 35.531 1.00 60.31 95 LEU A CA 1
ATOM 729 C C . LEU A 1 95 ? -13.933 -2.997 35.076 1.00 60.31 95 LEU A C 1
ATOM 731 O O . LEU A 1 95 ? -13.088 -3.590 35.736 1.00 60.31 95 LEU A O 1
ATOM 735 N N . PHE A 1 96 ? -14.395 -3.470 33.911 1.00 60.16 96 PHE A N 1
ATOM 736 C CA . PHE A 1 96 ? -13.915 -4.726 33.323 1.00 60.16 96 PHE A CA 1
ATOM 737 C C . PHE A 1 96 ? -12.424 -4.648 32.949 1.00 60.16 96 PHE A C 1
ATOM 739 O O . PHE A 1 96 ? -11.698 -5.617 33.122 1.00 60.16 96 PHE A O 1
ATOM 746 N N . LEU A 1 97 ? -11.919 -3.478 32.521 1.00 57.84 97 LEU A N 1
ATOM 747 C CA . LEU A 1 97 ? -10.485 -3.280 32.255 1.00 57.84 97 LEU A CA 1
ATOM 748 C C . LEU A 1 97 ? -9.621 -3.298 33.522 1.00 57.84 97 LEU A C 1
ATOM 750 O O . LEU A 1 97 ? -8.416 -3.525 33.420 1.00 57.84 97 LEU A O 1
ATOM 754 N N . LYS A 1 98 ? -10.203 -3.083 34.709 1.00 61.97 98 LYS A N 1
ATOM 755 C CA . LYS A 1 98 ? -9.461 -3.112 35.975 1.00 61.97 98 LYS A CA 1
ATOM 756 C C . LYS A 1 98 ? -8.860 -4.498 36.239 1.00 61.97 98 LYS A C 1
ATOM 758 O O . LYS A 1 98 ? -7.715 -4.576 36.679 1.00 61.97 98 LYS A O 1
ATOM 763 N N . ASP A 1 99 ? -9.577 -5.561 35.874 1.00 65.12 99 ASP A N 1
ATOM 764 C CA . ASP A 1 99 ? -9.109 -6.947 36.012 1.00 65.12 99 ASP A CA 1
ATOM 765 C C . ASP A 1 99 ? -8.079 -7.340 34.935 1.00 65.12 99 ASP A C 1
ATOM 767 O O . ASP A 1 99 ? -7.253 -8.224 35.154 1.00 65.12 99 ASP A O 1
ATOM 771 N N . TYR A 1 100 ? -8.046 -6.628 33.802 1.00 67.75 100 TYR A N 1
ATOM 772 C CA . TYR A 1 100 ? -7.072 -6.829 32.716 1.00 67.75 100 TYR A CA 1
ATOM 773 C C . TYR A 1 100 ? -5.973 -5.758 32.673 1.00 67.75 100 TYR A C 1
ATOM 775 O O . TYR A 1 100 ? -5.255 -5.647 31.677 1.00 67.75 100 TYR A O 1
ATOM 783 N N . SER A 1 101 ? -5.793 -4.996 33.757 1.00 67.50 101 SER A N 1
ATOM 784 C CA . SER A 1 101 ? -4.746 -3.969 33.889 1.00 67.50 101 SER A CA 1
ATOM 785 C C . SER A 1 101 ? -3.352 -4.511 33.532 1.00 67.50 101 SER A C 1
ATOM 787 O O . SER A 1 101 ? -2.570 -3.864 32.833 1.00 67.50 101 SER A O 1
ATOM 789 N N . LEU A 1 102 ? -3.078 -5.764 33.910 1.00 74.56 102 LEU A N 1
ATOM 790 C CA . LEU A 1 102 ? -1.825 -6.455 33.604 1.00 74.56 102 LEU A CA 1
ATOM 791 C C . LEU A 1 102 ? -1.658 -6.754 32.105 1.00 74.56 102 LEU A C 1
ATOM 793 O O . LEU A 1 102 ? -0.550 -6.669 31.582 1.00 74.56 102 LEU A O 1
ATOM 797 N N . LEU A 1 103 ? -2.753 -7.042 31.396 1.00 76.06 103 LEU A N 1
ATOM 798 C CA . LEU A 1 103 ? -2.747 -7.272 29.950 1.00 76.06 103 LEU A CA 1
ATOM 799 C C . LEU A 1 103 ? -2.439 -5.971 29.199 1.00 76.06 103 LEU A C 1
ATOM 801 O O . LEU A 1 103 ? -1.668 -5.965 28.243 1.00 76.06 103 LEU A O 1
ATOM 805 N N . PHE A 1 104 ? -2.981 -4.854 29.683 1.00 76.44 104 PHE A N 1
ATOM 806 C CA . PHE A 1 104 ? -2.710 -3.529 29.133 1.00 76.44 104 PHE A CA 1
ATOM 807 C C . PHE A 1 104 ? -1.250 -3.111 29.351 1.00 76.44 104 PHE A C 1
ATOM 809 O O . PHE A 1 104 ? -0.590 -2.642 28.422 1.00 76.44 104 PHE A O 1
ATOM 816 N N . ALA A 1 105 ? -0.714 -3.352 30.551 1.00 79.31 105 ALA A N 1
ATOM 817 C CA . ALA A 1 105 ? 0.701 -3.146 30.844 1.00 79.31 105 ALA A CA 1
ATOM 818 C C . ALA A 1 105 ? 1.599 -4.012 29.943 1.00 79.31 105 ALA A C 1
ATOM 820 O O . ALA A 1 105 ? 2.597 -3.522 29.418 1.00 79.31 105 ALA A O 1
ATOM 821 N N . LEU A 1 106 ? 1.214 -5.268 29.698 1.00 82.56 106 LEU A N 1
ATOM 822 C CA . LEU A 1 106 ? 1.938 -6.174 28.806 1.00 82.56 106 LEU A CA 1
ATOM 823 C C . LEU A 1 106 ? 1.947 -5.666 27.359 1.00 82.56 106 LEU A C 1
ATOM 825 O O . LEU A 1 106 ? 3.004 -5.657 26.733 1.00 82.56 106 LEU A O 1
ATOM 829 N N . VAL A 1 107 ? 0.816 -5.176 26.844 1.00 84.56 107 VAL A N 1
ATOM 830 C CA . VAL A 1 107 ? 0.744 -4.569 25.502 1.00 84.56 107 VAL A CA 1
ATOM 831 C C . VAL A 1 107 ? 1.671 -3.357 25.400 1.00 84.56 107 VAL A C 1
ATOM 833 O O . VAL A 1 107 ? 2.430 -3.249 24.439 1.00 84.56 107 VAL A O 1
ATOM 836 N N . ILE A 1 108 ? 1.670 -2.474 26.403 1.00 87.81 108 ILE A N 1
ATOM 837 C CA . ILE A 1 108 ? 2.557 -1.302 26.431 1.00 87.81 108 ILE A CA 1
ATOM 838 C C . ILE A 1 108 ? 4.031 -1.731 26.434 1.00 87.81 108 ILE A C 1
ATOM 840 O O . ILE A 1 108 ? 4.825 -1.193 25.662 1.00 87.81 108 ILE A O 1
ATOM 844 N N . ILE A 1 109 ? 4.397 -2.720 27.252 1.00 89.81 109 ILE A N 1
ATOM 845 C CA . ILE A 1 109 ? 5.766 -3.251 27.311 1.00 89.81 109 ILE A CA 1
ATOM 846 C C . ILE A 1 109 ? 6.180 -3.821 25.953 1.00 89.81 109 ILE A C 1
ATOM 848 O O . ILE A 1 109 ? 7.255 -3.486 25.462 1.00 89.81 109 ILE A O 1
ATOM 852 N N . VAL A 1 110 ? 5.322 -4.624 25.319 1.00 88.56 110 VAL A N 1
ATOM 853 C CA . VAL A 1 110 ? 5.593 -5.208 23.997 1.00 88.56 110 VAL A CA 1
ATOM 854 C C . VAL A 1 110 ? 5.790 -4.118 22.946 1.00 88.56 110 VAL A C 1
ATOM 856 O O . VAL A 1 110 ? 6.750 -4.190 22.184 1.00 88.56 110 VAL A O 1
ATOM 859 N N . LEU A 1 111 ? 4.948 -3.081 22.932 1.00 90.38 111 LEU A N 1
ATOM 860 C CA . LEU A 1 111 ? 5.089 -1.959 21.999 1.00 90.38 111 LEU A CA 1
ATOM 861 C C . LEU A 1 111 ? 6.408 -1.201 22.204 1.00 90.38 111 LEU A C 1
ATOM 863 O O . LEU A 1 111 ? 7.089 -0.883 21.228 1.00 90.38 111 LEU A O 1
ATOM 867 N N . ILE A 1 112 ? 6.808 -0.960 23.455 1.00 90.56 112 ILE A N 1
ATOM 868 C CA . ILE A 1 112 ? 8.095 -0.324 23.779 1.00 90.56 112 ILE A CA 1
ATOM 869 C C . ILE A 1 112 ? 9.264 -1.220 23.351 1.00 90.56 112 ILE A C 1
ATOM 871 O O . ILE A 1 112 ? 10.229 -0.734 22.756 1.00 90.56 112 ILE A O 1
ATOM 875 N N . SER A 1 113 ? 9.188 -2.527 23.616 1.00 86.38 113 SER A N 1
ATOM 876 C CA . SER A 1 113 ? 10.209 -3.492 23.201 1.00 86.38 113 SER A CA 1
ATOM 877 C C . SER A 1 113 ? 10.342 -3.568 21.683 1.00 86.38 113 SER A C 1
ATOM 879 O O . SER A 1 113 ? 11.464 -3.623 21.187 1.00 86.38 113 SER A O 1
ATOM 881 N N . LEU A 1 114 ? 9.230 -3.518 20.949 1.00 86.56 114 LEU A N 1
ATOM 882 C CA . LEU A 1 114 ? 9.222 -3.554 19.489 1.00 86.56 114 LEU A CA 1
ATOM 883 C C . LEU A 1 114 ? 9.835 -2.275 18.904 1.00 86.56 114 LEU A C 1
ATOM 885 O O . LEU A 1 114 ? 10.747 -2.358 18.090 1.00 86.56 114 LEU A O 1
ATOM 889 N N . GLN A 1 115 ? 9.461 -1.101 19.425 1.00 84.44 115 GLN A N 1
ATOM 890 C CA . GLN A 1 115 ? 10.094 0.170 19.044 1.00 84.44 115 GLN A CA 1
ATOM 891 C C . GLN A 1 115 ? 11.596 0.205 19.355 1.00 84.44 115 GLN A C 1
ATOM 893 O O . GLN A 1 115 ? 12.384 0.790 18.605 1.00 84.44 115 GLN A O 1
ATOM 898 N N . TRP A 1 116 ? 12.015 -0.390 20.474 1.00 88.06 116 TRP A N 1
ATOM 899 C CA . TRP A 1 116 ? 13.430 -0.499 20.815 1.00 88.06 116 TRP A CA 1
ATOM 900 C C . TRP A 1 116 ? 14.167 -1.458 19.877 1.00 88.06 116 TRP A C 1
ATOM 902 O O . TRP A 1 116 ? 15.283 -1.157 19.446 1.00 88.06 116 TRP A O 1
ATOM 912 N N . LEU A 1 117 ? 13.542 -2.586 19.536 1.00 85.06 117 LEU A N 1
ATOM 913 C CA . LEU A 1 117 ? 14.088 -3.578 18.619 1.00 85.06 117 LEU A CA 1
ATOM 914 C C . LEU A 1 117 ? 14.247 -2.997 17.211 1.00 85.06 117 LEU A C 1
ATOM 916 O O . LEU A 1 117 ? 15.329 -3.121 16.642 1.00 85.06 117 LEU A O 1
ATOM 920 N N . ASP A 1 118 ? 13.244 -2.273 16.713 1.00 81.19 118 ASP A N 1
ATOM 921 C CA . ASP A 1 118 ? 13.306 -1.549 15.440 1.00 81.19 118 ASP A CA 1
ATOM 922 C C . ASP A 1 118 ? 14.467 -0.552 15.435 1.00 81.19 118 ASP A C 1
ATOM 924 O O . ASP A 1 118 ? 15.312 -0.576 14.540 1.00 81.19 118 ASP A O 1
ATOM 928 N N . LYS A 1 119 ? 14.591 0.278 16.482 1.00 78.19 119 LYS A N 1
ATOM 929 C CA . LYS A 1 119 ? 15.721 1.214 16.613 1.00 78.19 119 LYS A CA 1
ATOM 930 C C . LYS A 1 119 ? 17.071 0.499 16.647 1.00 78.19 119 LYS A C 1
ATOM 932 O O . LYS A 1 119 ? 18.038 1.004 16.077 1.00 78.19 119 LYS A O 1
ATOM 937 N N . LYS A 1 120 ? 17.165 -0.655 17.310 1.00 78.00 120 LYS A N 1
ATOM 938 C CA . LYS A 1 120 ? 18.412 -1.422 17.423 1.00 78.00 120 LYS A CA 1
ATOM 939 C C . LYS A 1 120 ? 18.785 -2.117 16.109 1.00 78.00 120 LYS A C 1
ATOM 941 O O . LYS A 1 120 ? 19.959 -2.093 15.745 1.00 78.00 120 LYS A O 1
ATOM 946 N N . LEU A 1 121 ? 17.819 -2.692 15.392 1.00 70.12 121 LEU A N 1
ATOM 947 C CA . LEU A 1 121 ? 18.047 -3.332 14.093 1.00 70.12 121 LEU A CA 1
ATOM 948 C C . LEU A 1 121 ? 18.370 -2.308 13.001 1.00 70.12 121 LEU A C 1
ATOM 950 O O . LEU A 1 121 ? 19.328 -2.505 12.257 1.00 70.12 121 LEU A O 1
ATOM 954 N N . LEU A 1 122 ? 17.655 -1.182 12.953 1.00 62.19 122 LEU A N 1
ATOM 955 C CA . LEU A 1 122 ? 17.914 -0.121 11.974 1.00 62.19 122 LEU A CA 1
ATOM 956 C C . LEU A 1 122 ? 19.280 0.553 12.188 1.00 62.19 122 LEU A C 1
ATOM 958 O O . LEU A 1 122 ? 19.937 0.928 11.216 1.00 62.19 122 LEU A O 1
ATOM 962 N N . ARG A 1 123 ? 19.769 0.643 13.435 1.00 58.31 123 ARG A N 1
ATOM 963 C CA . ARG A 1 123 ? 21.101 1.204 13.731 1.00 58.31 123 ARG A CA 1
ATOM 964 C C . ARG A 1 123 ? 22.251 0.350 13.187 1.00 58.31 123 ARG A C 1
ATOM 966 O O . ARG A 1 123 ? 23.287 0.902 12.832 1.00 58.31 123 ARG A O 1
ATOM 973 N N . ASN A 1 124 ? 22.072 -0.966 13.078 1.00 56.66 124 ASN A N 1
ATOM 974 C CA . ASN A 1 124 ? 23.097 -1.852 12.520 1.00 56.66 124 ASN A CA 1
ATOM 975 C C . ASN A 1 124 ? 23.161 -1.803 10.986 1.00 56.66 124 ASN A C 1
ATOM 977 O O . ASN A 1 124 ? 24.201 -2.123 10.421 1.00 56.66 124 ASN A O 1
ATOM 981 N N . ILE A 1 125 ? 22.090 -1.368 10.319 1.00 58.53 125 ILE A N 1
ATOM 982 C CA . ILE A 1 125 ? 22.048 -1.241 8.855 1.00 58.53 125 ILE A CA 1
ATOM 983 C C . ILE A 1 125 ? 22.703 0.079 8.401 1.00 58.53 125 ILE A C 1
ATOM 985 O O . ILE A 1 125 ? 23.327 0.120 7.350 1.00 58.53 125 ILE A O 1
ATOM 989 N N . HIS A 1 126 ? 22.640 1.143 9.213 1.00 52.66 126 HIS A N 1
ATOM 990 C CA . HIS A 1 126 ? 23.253 2.447 8.900 1.00 52.66 126 HIS A CA 1
ATOM 991 C C . HIS A 1 126 ? 24.731 2.583 9.316 1.00 52.66 126 HIS A C 1
ATOM 993 O O . HIS A 1 126 ? 25.354 3.591 9.011 1.00 52.66 126 HIS A O 1
ATOM 999 N N . SER A 1 127 ? 25.302 1.598 10.021 1.00 49.38 127 SER A N 1
ATOM 1000 C CA . SER A 1 127 ? 26.713 1.613 10.452 1.00 49.38 127 SER A CA 1
ATOM 1001 C C . SER A 1 127 ? 27.668 0.893 9.480 1.00 49.38 127 SER A C 1
ATOM 1003 O O . SER A 1 127 ? 28.845 0.738 9.800 1.00 49.38 127 SER A O 1
ATOM 1005 N N . GLN A 1 128 ? 27.180 0.435 8.322 1.00 47.66 128 GLN A N 1
ATOM 1006 C CA . GLN A 1 128 ? 27.998 -0.083 7.212 1.00 47.66 128 GLN A CA 1
ATOM 1007 C C . GLN A 1 128 ? 27.761 0.698 5.904 1.00 47.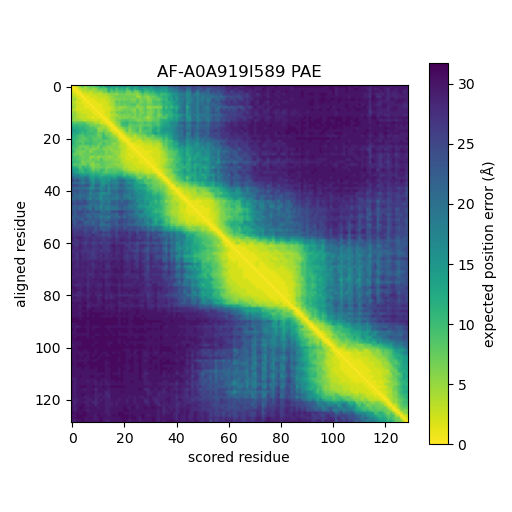66 128 GLN A C 1
ATOM 1009 O O . GLN A 1 128 ? 27.775 0.117 4.820 1.00 47.66 128 GLN A O 1
ATOM 1014 N N . GLY A 1 129 ? 27.499 2.003 6.017 1.00 39.22 129 GLY A N 1
ATOM 1015 C CA . GLY A 1 129 ? 27.500 2.955 4.904 1.00 39.22 129 GLY A CA 1
ATOM 1016 C C . GLY A 1 129 ? 28.610 3.970 5.092 1.00 39.22 129 GLY A C 1
ATOM 1017 O O . GLY A 1 129 ? 28.678 4.520 6.214 1.00 39.22 129 GLY A O 1
#

pLDDT: mean 75.13, std 11.32, range [39.22, 93.19]

Sequence (129 aa):
MKTPDELIQIQVEEGSIPVGVDAEAYRMVFSALKKEVDFKLPDDFASRVASLAQAPAKKTDWDKIFLFGGLFAFAIAMIYAIAITKFTISAGAFLFLKDYSLLFALVIIVLISLQWLDKKLLRNIHSQG

Secondary structure (DSSP, 8-state):
---HHHHHHHHHHTT----SHHHHHHHHHHHHHHS-------TTHHHHHHHHHHS------HHHHHHHHHHHHHHHHHHHHHHHHT----GGGTHHHHHTHHHHHHHHHHHHHHHHHHHHHHHHHGGG-

Foldseek 3Di:
DDDPVNVLLVCVVVVHQDDDPVNVVSVVVVVVVVPDPPDDDDPCNVVVVVCVVPVPPPPPPVVVVCVVVVVVVVVVVVVVCCVVVVDDPDPCVCVVCVVVVVVVVVVVVVVVVVVVVVVVVVVVVVVVD

Solvent-accessible surface area (backbone atoms only — not comparable to full-atom values): 7816 Å² total; per-residue (Å²): 133,84,51,75,65,58,55,52,50,53,36,50,75,72,70,48,84,64,86,56,76,66,43,53,54,53,49,53,53,51,55,60,65,68,47,78,73,89,73,79,72,59,95,55,47,68,57,51,52,50,50,60,73,64,48,75,75,85,70,76,62,56,68,58,53,51,50,54,50,48,53,51,51,49,51,52,52,52,54,51,49,37,67,73,68,66,61,70,92,44,82,64,63,57,55,62,48,62,82,42,46,67,58,53,52,48,52,54,50,52,52,54,52,49,56,50,48,50,55,55,56,54,53,63,64,64,72,80,112

Radius of gyration: 36.32 Å; Cα contacts (8 Å, |Δi|>4): 19; chains: 1; bounding box: 55×47×94 Å